Protein AF-A0A8S9ZNE5-F1 (afdb_monomer_lite)

Radius of gyration: 22.57 Å; chains: 1; bounding box: 43×24×82 Å

InterPro domains:
  IPR055514 Domain of unknown function DUF7087 [PF23346] (32-162)

Sequence (167 aa):
METLEKAKEEAEKFSDKIQKEVRDRLNTQDPYNRVIQQLRTAHLIALSIAVLTLYLSWREVSFIFILIPLLFVIGALGIVGFRWYKQVDGRSDFNSLVGAEKPSIKATSGIFLFGSFLFSLLAQWTAPDLDSSIIGLLFGLSSHASVIIGAVCTAIEVYEGIKLKNR

Structure (mmCIF, N/CA/C/O backbone):
data_AF-A0A8S9ZNE5-F1
#
_entry.id   AF-A0A8S9ZNE5-F1
#
loop_
_atom_site.group_PDB
_atom_site.id
_atom_site.type_symbol
_atom_site.label_atom_id
_atom_site.label_alt_id
_atom_site.label_comp_id
_atom_site.label_asym_id
_atom_site.label_entity_id
_atom_site.label_seq_id
_atom_site.pdbx_PDB_ins_code
_atom_site.Cartn_x
_atom_site.Cartn_y
_atom_site.Cartn_z
_atom_site.occupancy
_atom_site.B_iso_or_equiv
_atom_site.auth_seq_id
_atom_site.auth_comp_id
_atom_site.auth_asym_id
_atom_site.auth_atom_id
_atom_site.pdbx_PDB_model_num
ATOM 1 N N . MET A 1 1 ? 12.136 8.795 60.059 1.00 59.22 1 MET A N 1
ATOM 2 C CA . MET A 1 1 ? 12.158 7.487 59.366 1.00 59.22 1 MET A CA 1
ATOM 3 C C . MET A 1 1 ? 10.821 7.197 58.695 1.00 59.22 1 MET A C 1
ATOM 5 O O . MET A 1 1 ? 10.847 6.929 57.506 1.00 59.22 1 MET A O 1
ATOM 9 N N . GLU A 1 2 ? 9.677 7.389 59.365 1.00 66.75 2 GLU A N 1
ATOM 10 C CA . GLU A 1 2 ? 8.331 7.192 58.772 1.00 66.75 2 GLU A CA 1
ATOM 11 C C . GLU A 1 2 ? 8.057 7.943 57.455 1.00 66.75 2 GLU A C 1
ATOM 13 O O . GLU A 1 2 ? 7.354 7.440 56.583 1.00 66.75 2 GLU A O 1
ATOM 18 N N . THR A 1 3 ? 8.593 9.153 57.280 1.00 74.88 3 THR A N 1
ATOM 19 C CA . THR A 1 3 ? 8.379 9.957 56.063 1.00 74.88 3 THR A CA 1
ATOM 20 C C . THR A 1 3 ? 9.123 9.415 54.843 1.00 74.88 3 THR A C 1
ATOM 22 O O . THR A 1 3 ? 8.645 9.562 53.722 1.00 74.88 3 THR A O 1
ATOM 25 N N . LEU A 1 4 ? 10.268 8.759 55.054 1.00 73.19 4 LEU A N 1
ATOM 26 C CA . LEU A 1 4 ? 11.052 8.124 53.991 1.00 73.19 4 LEU A CA 1
ATOM 27 C C . LEU A 1 4 ? 10.440 6.790 53.560 1.00 73.19 4 LEU A C 1
ATOM 29 O O . LEU A 1 4 ? 10.442 6.482 52.372 1.00 73.19 4 LEU A O 1
ATOM 33 N N . GLU A 1 5 ? 9.883 6.024 54.501 1.00 81.25 5 GLU A N 1
ATOM 34 C CA . GLU A 1 5 ? 9.179 4.776 54.185 1.00 81.25 5 GLU A CA 1
ATOM 35 C C . GLU A 1 5 ? 7.896 5.033 53.396 1.00 81.25 5 GLU A C 1
ATOM 37 O O . GLU A 1 5 ? 7.695 4.399 52.364 1.00 81.25 5 GLU A O 1
ATOM 42 N N . LYS A 1 6 ? 7.094 6.033 53.787 1.00 81.69 6 LYS A N 1
ATOM 43 C CA . LYS A 1 6 ? 5.892 6.422 53.029 1.00 81.69 6 LYS A CA 1
ATOM 44 C C . LYS A 1 6 ? 6.218 6.907 51.616 1.00 81.69 6 LYS A C 1
ATOM 46 O O . LYS A 1 6 ? 5.558 6.501 50.665 1.00 81.69 6 LYS A O 1
ATOM 51 N N . ALA A 1 7 ? 7.265 7.721 51.461 1.00 82.19 7 ALA A N 1
ATOM 52 C CA . ALA A 1 7 ? 7.702 8.185 50.144 1.00 82.19 7 ALA A CA 1
ATOM 53 C C . ALA A 1 7 ? 8.184 7.029 49.248 1.00 82.19 7 ALA A C 1
ATOM 55 O O . ALA A 1 7 ? 7.959 7.040 48.038 1.00 82.19 7 ALA A O 1
ATOM 56 N N . LYS A 1 8 ? 8.822 6.011 49.838 1.00 86.12 8 LYS A N 1
ATOM 57 C CA . LYS A 1 8 ? 9.261 4.813 49.119 1.00 86.12 8 LYS A CA 1
ATOM 58 C C . LYS A 1 8 ? 8.073 3.946 48.689 1.00 86.12 8 LYS A C 1
ATOM 60 O O . LYS A 1 8 ? 8.027 3.533 47.536 1.00 86.12 8 LYS A O 1
ATOM 65 N N . GLU A 1 9 ? 7.094 3.749 49.571 1.00 88.12 9 GLU A N 1
ATOM 66 C CA . GLU A 1 9 ? 5.854 3.017 49.270 1.00 88.12 9 GLU A CA 1
ATOM 67 C C . GLU A 1 9 ? 5.028 3.684 48.158 1.00 88.12 9 GLU A C 1
ATOM 69 O O . GLU A 1 9 ? 4.472 3.008 47.290 1.00 88.12 9 GLU A O 1
ATOM 74 N N . GLU A 1 10 ? 4.944 5.017 48.157 1.00 85.94 10 GLU A N 1
ATOM 75 C CA . GLU A 1 10 ? 4.251 5.766 47.104 1.00 85.94 10 GLU A CA 1
ATOM 76 C C . GLU A 1 10 ? 4.981 5.685 45.759 1.00 85.94 10 GLU A C 1
ATOM 78 O O . GLU A 1 10 ? 4.337 5.513 44.721 1.00 85.94 10 GLU A O 1
ATOM 83 N N . ALA A 1 11 ? 6.317 5.742 45.766 1.00 85.50 11 ALA A N 1
ATOM 84 C CA . ALA A 1 11 ? 7.124 5.584 44.559 1.00 85.50 11 ALA A CA 1
ATOM 85 C C . ALA A 1 11 ? 6.984 4.179 43.950 1.00 85.50 11 ALA A C 1
ATOM 87 O O . ALA A 1 11 ? 6.891 4.040 42.729 1.00 85.50 11 ALA A O 1
ATOM 88 N N . GLU A 1 12 ? 6.915 3.145 44.789 1.00 89.88 12 GLU A N 1
ATOM 89 C CA . GLU A 1 12 ? 6.747 1.755 44.360 1.00 89.88 12 GLU A CA 1
ATOM 90 C C . GLU A 1 12 ? 5.350 1.531 43.756 1.00 89.88 12 GLU A C 1
ATOM 92 O O . GLU A 1 12 ? 5.230 1.051 42.629 1.00 89.88 12 GLU A O 1
ATOM 97 N N . LYS A 1 13 ? 4.292 2.040 44.408 1.00 90.69 13 LYS A N 1
ATOM 98 C CA . LYS A 1 13 ? 2.921 2.026 43.859 1.00 90.69 13 LYS A CA 1
ATOM 99 C C . LYS A 1 13 ? 2.796 2.793 42.542 1.00 90.69 13 LYS A C 1
ATOM 101 O O . LYS A 1 13 ? 2.046 2.378 41.657 1.00 90.69 13 LYS A O 1
ATOM 106 N N . PHE A 1 14 ? 3.495 3.918 42.400 1.00 87.50 14 PHE A N 1
ATOM 107 C CA . PHE A 1 14 ? 3.498 4.694 41.160 1.00 87.50 14 PHE A CA 1
ATOM 108 C C . PHE A 1 14 ? 4.230 3.958 40.031 1.00 87.50 14 PHE A C 1
ATOM 110 O O . PHE A 1 14 ? 3.712 3.883 38.916 1.00 87.50 14 PHE A O 1
ATOM 117 N N . SER A 1 15 ? 5.387 3.358 40.330 1.00 91.00 15 SER A N 1
ATOM 118 C CA . SER A 1 15 ? 6.138 2.515 39.394 1.00 91.00 15 SER A CA 1
ATOM 119 C C . SER A 1 15 ? 5.300 1.332 38.909 1.00 91.00 15 SER A C 1
ATOM 121 O O . SER A 1 15 ? 5.192 1.114 37.702 1.00 91.00 15 SER A O 1
ATOM 123 N N . ASP A 1 16 ? 4.630 0.625 39.820 1.00 91.69 16 ASP A N 1
ATOM 124 C CA . ASP A 1 16 ? 3.766 -0.509 39.483 1.00 91.69 16 ASP A CA 1
ATOM 125 C C . ASP A 1 16 ? 2.568 -0.088 38.635 1.00 91.69 16 ASP A C 1
ATOM 127 O O . ASP A 1 16 ? 2.203 -0.771 37.674 1.00 91.69 16 ASP A O 1
ATOM 131 N N . LYS A 1 17 ? 1.972 1.070 38.935 1.00 90.88 17 LYS A N 1
ATOM 132 C CA . LYS A 1 17 ? 0.880 1.625 38.133 1.00 90.88 17 LYS A CA 1
ATOM 133 C C . LYS A 1 17 ? 1.341 1.958 36.715 1.00 90.88 17 LYS A C 1
ATOM 135 O O . LYS A 1 17 ? 0.644 1.602 35.768 1.00 90.88 17 LYS A O 1
ATOM 140 N N . ILE A 1 18 ? 2.513 2.578 36.554 1.00 87.38 18 ILE A N 1
ATOM 141 C CA . ILE A 1 18 ? 3.080 2.874 35.231 1.00 87.38 18 ILE A CA 1
ATOM 142 C C . ILE A 1 18 ? 3.456 1.592 34.494 1.00 87.38 18 ILE A C 1
ATOM 144 O O . ILE A 1 18 ? 3.118 1.453 33.323 1.00 87.38 18 ILE A O 1
ATOM 148 N N . GLN A 1 19 ? 4.108 0.629 35.147 1.00 85.25 19 GLN A N 1
ATOM 149 C CA . GLN A 1 19 ? 4.441 -0.647 34.514 1.00 85.25 19 GLN A CA 1
ATOM 150 C C . GLN A 1 19 ? 3.190 -1.398 34.066 1.00 85.25 19 GLN A C 1
ATOM 152 O O . GLN A 1 19 ? 3.184 -1.970 32.976 1.00 85.25 19 GLN A O 1
ATOM 157 N N . LYS A 1 20 ? 2.125 -1.371 34.872 1.00 83.62 20 LYS A N 1
ATOM 158 C CA . LYS A 1 20 ? 0.840 -1.969 34.522 1.00 83.62 20 LYS A CA 1
ATOM 159 C C . LYS A 1 20 ? 0.179 -1.237 33.360 1.00 83.62 20 LYS A C 1
ATOM 161 O O . LYS A 1 20 ? -0.238 -1.891 32.418 1.00 83.62 20 LYS A O 1
ATOM 166 N N . GLU A 1 21 ? 0.164 0.092 33.359 1.00 80.00 21 GLU A N 1
ATOM 167 C CA . GLU A 1 21 ? -0.399 0.876 32.255 1.00 80.00 21 GLU A CA 1
ATOM 168 C C . GLU A 1 21 ? 0.393 0.691 30.950 1.00 80.00 21 GLU A C 1
ATOM 170 O O . GLU A 1 21 ? -0.193 0.534 29.882 1.00 80.00 21 GLU A O 1
ATOM 175 N N . VAL A 1 22 ? 1.726 0.640 31.018 1.00 78.50 22 VAL A N 1
ATOM 176 C CA . VAL A 1 22 ? 2.597 0.340 29.871 1.00 78.50 22 VAL A CA 1
ATOM 177 C C . VAL A 1 22 ? 2.367 -1.088 29.376 1.00 78.50 22 VAL A C 1
ATOM 179 O O . VAL A 1 22 ? 2.268 -1.308 28.169 1.00 78.50 22 VAL A O 1
ATOM 182 N N . ARG A 1 23 ? 2.234 -2.061 30.284 1.00 72.94 23 ARG A N 1
ATOM 183 C CA . ARG A 1 23 ? 1.937 -3.460 29.948 1.00 72.94 23 ARG A CA 1
ATOM 184 C C . ARG A 1 23 ? 0.551 -3.622 29.339 1.00 72.94 23 ARG A C 1
ATOM 186 O O . ARG A 1 23 ? 0.413 -4.351 28.364 1.00 72.94 23 ARG A O 1
ATOM 193 N N . ASP A 1 24 ? -0.444 -2.919 29.859 1.00 67.06 24 ASP A N 1
ATOM 194 C CA . ASP A 1 24 ? -1.799 -2.924 29.324 1.00 67.06 24 ASP A CA 1
ATOM 195 C C . ASP A 1 24 ? -1.832 -2.241 27.956 1.00 67.06 24 ASP A C 1
ATOM 197 O O . ASP A 1 24 ? -2.443 -2.783 27.043 1.00 67.06 24 ASP A O 1
ATOM 201 N N . ARG A 1 25 ? -1.088 -1.146 27.736 1.00 62.41 25 ARG A N 1
ATOM 202 C CA . ARG A 1 25 ? -0.900 -0.529 26.405 1.00 62.41 25 ARG A CA 1
ATOM 203 C C . ARG A 1 25 ? -0.186 -1.451 25.409 1.00 62.41 25 ARG A C 1
ATOM 205 O O . ARG A 1 25 ? -0.530 -1.455 24.231 1.00 62.41 25 ARG A O 1
ATOM 212 N N . LEU A 1 26 ? 0.779 -2.249 25.868 1.00 58.88 26 LEU A N 1
ATOM 213 C CA . LEU A 1 26 ? 1.474 -3.248 25.045 1.00 58.88 26 LEU A CA 1
ATOM 214 C C . LEU A 1 26 ? 0.580 -4.457 24.720 1.00 58.88 26 LEU A C 1
ATOM 216 O O . LEU A 1 26 ? 0.606 -4.947 23.595 1.00 58.88 26 LEU A O 1
ATOM 220 N N . ASN A 1 27 ? -0.242 -4.909 25.670 1.00 55.25 27 ASN A N 1
ATOM 221 C CA . ASN A 1 27 ? -1.184 -6.019 25.487 1.00 55.25 27 ASN A CA 1
ATOM 222 C C . ASN A 1 27 ? -2.479 -5.616 24.759 1.00 55.25 27 ASN A C 1
ATOM 224 O O . ASN A 1 27 ? -3.160 -6.479 24.213 1.00 55.25 27 ASN A O 1
ATOM 228 N N . THR A 1 28 ? -2.824 -4.326 24.727 1.00 53.12 28 THR A N 1
ATOM 229 C CA . THR A 1 28 ? -3.971 -3.783 23.969 1.00 53.12 28 THR A CA 1
ATOM 230 C C . THR A 1 28 ? -3.616 -3.387 22.540 1.00 53.12 28 THR A C 1
ATOM 232 O O . THR A 1 28 ? -4.488 -2.915 21.807 1.00 53.12 28 THR A O 1
ATOM 235 N N . GLN A 1 29 ? -2.369 -3.591 22.100 1.00 55.50 29 GLN A N 1
ATOM 236 C CA . GLN A 1 29 ? -2.003 -3.390 20.704 1.00 55.50 29 GLN A CA 1
ATOM 237 C C . GLN A 1 29 ? -2.663 -4.492 19.862 1.00 55.50 29 GLN A C 1
ATOM 239 O O . GLN A 1 29 ? -2.130 -5.588 19.709 1.00 55.50 29 GLN A O 1
ATOM 244 N N . ASP A 1 30 ? -3.874 -4.188 19.383 1.00 70.69 30 ASP A N 1
ATOM 245 C CA . ASP A 1 30 ? -4.740 -5.059 18.587 1.00 70.69 30 ASP A CA 1
ATOM 246 C C . ASP A 1 30 ? -3.896 -5.834 17.554 1.00 70.69 30 ASP A C 1
ATOM 248 O O . ASP A 1 30 ? -3.177 -5.192 16.775 1.00 70.69 30 ASP A O 1
ATOM 252 N N . PRO A 1 31 ? -3.919 -7.185 17.538 1.00 80.88 31 PRO A N 1
ATOM 253 C CA . PRO A 1 31 ? -3.129 -7.985 16.599 1.00 80.88 31 PRO A CA 1
ATOM 254 C C . PRO A 1 31 ? -3.319 -7.533 15.145 1.00 80.88 31 PRO A C 1
ATOM 256 O O . PRO A 1 31 ? -2.368 -7.580 14.362 1.00 80.88 31 PRO A O 1
ATOM 259 N N . TYR A 1 32 ? -4.498 -7.001 14.812 1.00 86.88 32 TYR A N 1
ATOM 260 C CA . TYR A 1 32 ? -4.773 -6.336 13.540 1.00 86.88 32 TYR A CA 1
ATOM 261 C C . TYR A 1 32 ? -3.792 -5.190 13.237 1.00 86.88 32 TYR A C 1
ATOM 263 O O . TYR A 1 32 ? -3.160 -5.183 12.179 1.00 86.88 32 TYR A O 1
ATOM 271 N N . ASN A 1 33 ? -3.602 -4.250 14.169 1.00 85.31 33 ASN A N 1
ATOM 272 C CA . ASN A 1 33 ? -2.739 -3.085 13.964 1.00 85.31 33 ASN A CA 1
ATOM 273 C C . ASN A 1 33 ? -1.287 -3.504 13.727 1.00 85.31 33 ASN A C 1
ATOM 275 O O . ASN A 1 33 ? -0.608 -2.926 12.881 1.00 85.31 33 ASN A O 1
ATOM 279 N N . ARG A 1 34 ? -0.808 -4.533 14.434 1.00 86.75 34 ARG A N 1
ATOM 280 C CA . ARG A 1 34 ? 0.556 -5.040 14.240 1.00 86.75 34 ARG A CA 1
ATOM 281 C C . ARG A 1 34 ? 0.741 -5.639 12.846 1.00 86.75 34 ARG A C 1
ATOM 283 O O . ARG A 1 34 ? 1.710 -5.297 12.171 1.00 86.75 34 ARG A O 1
ATOM 290 N N . VAL A 1 35 ? -0.188 -6.493 12.413 1.00 90.75 35 VAL A N 1
ATOM 291 C CA . VAL A 1 35 ? -0.129 -7.147 11.096 1.00 90.75 35 VAL A CA 1
ATOM 292 C C . VAL A 1 35 ? -0.217 -6.116 9.972 1.00 90.75 35 VAL A C 1
ATOM 294 O O . VAL A 1 35 ? 0.617 -6.127 9.068 1.00 90.75 35 VAL A O 1
ATOM 297 N N . ILE A 1 36 ? -1.155 -5.169 10.053 1.00 93.38 36 ILE A N 1
ATOM 298 C CA . ILE A 1 36 ? -1.302 -4.111 9.045 1.00 93.38 36 ILE A CA 1
ATOM 299 C C . ILE A 1 36 ? -0.051 -3.234 8.963 1.00 93.38 36 ILE A C 1
ATOM 301 O O . ILE A 1 36 ? 0.398 -2.919 7.864 1.00 93.38 36 ILE A O 1
ATOM 305 N N . GLN A 1 37 ? 0.560 -2.865 10.090 1.00 91.44 37 GLN A N 1
ATOM 306 C CA . GLN A 1 37 ? 1.779 -2.052 10.063 1.00 91.44 37 GLN A CA 1
ATOM 307 C C . GLN A 1 37 ? 2.971 -2.801 9.460 1.00 91.44 37 GLN A C 1
ATOM 309 O O . GLN A 1 37 ? 3.743 -2.216 8.696 1.00 91.44 37 GLN A O 1
ATOM 314 N N . GLN A 1 38 ? 3.106 -4.099 9.738 1.00 94.06 38 GLN A N 1
ATOM 315 C CA . GLN A 1 38 ? 4.128 -4.936 9.106 1.00 94.06 38 GLN A CA 1
ATOM 316 C C . GLN A 1 38 ? 3.900 -5.057 7.595 1.00 94.06 38 GLN A C 1
ATOM 318 O O . GLN A 1 38 ? 4.841 -4.864 6.825 1.00 94.06 38 GLN A O 1
ATOM 323 N N . LEU A 1 39 ? 2.656 -5.288 7.165 1.00 95.31 39 LEU A N 1
ATOM 324 C CA . LEU A 1 39 ? 2.306 -5.354 5.747 1.00 95.31 39 LEU A CA 1
ATOM 325 C C . LEU A 1 39 ? 2.552 -4.021 5.033 1.00 95.31 39 LEU A C 1
ATOM 327 O O . LEU A 1 39 ? 3.196 -4.009 3.991 1.00 95.31 39 LEU A O 1
ATOM 331 N N . ARG A 1 40 ? 2.137 -2.887 5.611 1.00 95.50 40 ARG A N 1
ATOM 332 C CA . ARG A 1 40 ? 2.408 -1.551 5.049 1.00 95.50 40 ARG A CA 1
ATOM 333 C C . ARG A 1 40 ? 3.907 -1.263 4.956 1.00 95.50 40 ARG A C 1
ATOM 335 O O . ARG A 1 40 ? 4.351 -0.692 3.968 1.00 95.50 40 ARG A O 1
ATOM 342 N N . THR A 1 41 ? 4.698 -1.703 5.934 1.00 96.88 41 THR A N 1
ATOM 343 C CA . THR A 1 41 ? 6.166 -1.576 5.885 1.00 96.88 41 THR A CA 1
ATOM 344 C C . THR A 1 41 ? 6.751 -2.398 4.735 1.00 96.88 41 THR A C 1
ATOM 346 O O . THR A 1 41 ? 7.538 -1.880 3.945 1.00 96.88 41 THR A O 1
ATOM 349 N N . ALA A 1 42 ? 6.330 -3.658 4.590 1.00 97.44 42 ALA A N 1
ATOM 350 C CA . ALA A 1 42 ? 6.743 -4.505 3.472 1.00 97.44 42 ALA A CA 1
ATOM 351 C C . ALA A 1 42 ? 6.315 -3.911 2.118 1.00 97.44 42 ALA A C 1
ATOM 353 O O . ALA A 1 42 ? 7.087 -3.929 1.160 1.00 97.44 42 ALA A O 1
ATOM 354 N N . HIS A 1 43 ? 5.120 -3.317 2.058 1.00 97.75 43 HIS A N 1
ATOM 355 C CA . HIS A 1 43 ? 4.605 -2.634 0.874 1.00 97.75 43 HIS A CA 1
ATOM 356 C C . HIS A 1 43 ? 5.479 -1.437 0.491 1.00 97.75 43 HIS A C 1
ATOM 358 O O . HIS A 1 43 ? 5.841 -1.299 -0.673 1.00 97.75 43 HIS A O 1
ATOM 364 N N . LEU A 1 44 ? 5.882 -0.612 1.463 1.00 98.00 44 LEU A N 1
ATOM 365 C CA . LEU A 1 44 ? 6.789 0.518 1.235 1.00 98.00 44 LEU A CA 1
ATOM 366 C C . LEU A 1 44 ? 8.148 0.072 0.702 1.00 98.00 44 LEU A C 1
ATOM 368 O O . LEU A 1 44 ? 8.678 0.706 -0.209 1.00 98.00 44 LEU A O 1
ATOM 372 N N . ILE A 1 45 ? 8.698 -1.020 1.235 1.00 97.75 45 ILE A N 1
ATOM 373 C CA . ILE A 1 45 ? 9.965 -1.582 0.753 1.00 97.75 45 ILE A CA 1
ATOM 374 C C . ILE A 1 45 ? 9.811 -2.042 -0.700 1.00 97.75 45 ILE A C 1
ATOM 376 O O . ILE A 1 45 ? 10.614 -1.656 -1.548 1.00 97.75 45 ILE A O 1
ATOM 380 N N . ALA A 1 46 ? 8.756 -2.801 -1.009 1.00 97.56 46 ALA A N 1
ATOM 381 C CA . ALA A 1 46 ? 8.483 -3.266 -2.366 1.00 97.56 46 ALA A CA 1
ATOM 382 C C . ALA A 1 46 ? 8.313 -2.092 -3.347 1.00 97.56 46 ALA A C 1
ATOM 384 O O . ALA A 1 46 ? 8.963 -2.055 -4.389 1.00 97.56 46 ALA A O 1
ATOM 385 N N . LEU A 1 47 ? 7.514 -1.083 -2.988 1.00 97.44 47 LEU A N 1
ATOM 386 C CA . LEU A 1 47 ? 7.329 0.120 -3.803 1.00 97.44 47 LEU A CA 1
ATOM 387 C C . LEU A 1 47 ? 8.640 0.894 -3.995 1.00 97.44 47 LEU A C 1
ATOM 389 O O . LEU A 1 47 ? 8.909 1.361 -5.095 1.00 97.44 47 LEU A O 1
ATOM 393 N N . SER A 1 48 ? 9.485 0.988 -2.967 1.00 97.31 48 SER A N 1
ATOM 394 C CA . SER A 1 48 ? 10.782 1.675 -3.063 1.00 97.31 48 SER A CA 1
ATOM 395 C C . SER A 1 48 ? 11.735 0.968 -4.029 1.00 97.31 48 SER A C 1
ATOM 397 O O . SER A 1 48 ? 12.405 1.625 -4.824 1.00 97.31 48 SER A O 1
ATOM 399 N N . ILE A 1 49 ? 11.763 -0.370 -4.008 1.00 96.44 49 ILE A N 1
ATOM 400 C CA . ILE A 1 49 ? 12.533 -1.168 -4.973 1.00 96.44 49 ILE A CA 1
ATOM 401 C C . ILE A 1 49 ? 11.981 -0.968 -6.391 1.00 96.44 49 ILE A C 1
ATOM 403 O O . ILE A 1 49 ? 12.763 -0.788 -7.325 1.00 96.44 49 ILE A O 1
ATOM 407 N N . ALA A 1 50 ? 10.656 -0.933 -6.560 1.00 94.81 50 ALA A N 1
ATOM 408 C CA . ALA A 1 50 ? 10.025 -0.680 -7.856 1.00 94.81 50 ALA A CA 1
ATOM 409 C C . ALA A 1 50 ? 10.375 0.716 -8.408 1.00 94.81 50 ALA A C 1
ATOM 411 O O . ALA A 1 50 ? 10.743 0.837 -9.573 1.00 94.81 50 ALA A O 1
ATOM 412 N N . VAL A 1 51 ? 10.351 1.766 -7.574 1.00 94.81 51 VAL A N 1
ATOM 413 C CA . VAL A 1 51 ? 10.806 3.113 -7.975 1.00 94.81 51 VAL A CA 1
ATOM 414 C C . VAL A 1 51 ? 12.273 3.091 -8.390 1.00 94.81 51 VAL A C 1
ATOM 416 O O . VAL A 1 51 ? 12.620 3.633 -9.437 1.00 94.81 51 VAL A O 1
ATOM 419 N N . LEU A 1 52 ? 13.138 2.469 -7.585 1.00 93.94 52 LEU A N 1
ATOM 420 C CA . LEU A 1 52 ? 14.574 2.435 -7.852 1.00 93.94 52 LEU A CA 1
ATOM 421 C C . LEU A 1 52 ? 14.889 1.705 -9.162 1.00 93.94 52 LEU A C 1
ATOM 423 O O . LEU A 1 52 ? 15.695 2.180 -9.953 1.00 93.94 52 LEU A O 1
ATOM 427 N N . THR A 1 53 ? 14.248 0.567 -9.405 1.00 92.69 53 THR A N 1
ATOM 428 C CA . THR A 1 53 ? 14.460 -0.228 -10.622 1.00 92.69 53 THR A CA 1
ATOM 429 C C . THR A 1 53 ? 13.946 0.492 -11.867 1.00 92.69 53 THR A C 1
ATOM 431 O O . THR A 1 53 ? 14.692 0.600 -12.836 1.00 92.69 53 THR A O 1
ATOM 434 N N . LEU A 1 54 ? 12.756 1.105 -11.813 1.00 91.06 54 LEU A N 1
ATOM 435 C CA . LEU A 1 54 ? 12.261 1.981 -12.883 1.00 91.06 54 LEU A CA 1
ATOM 436 C C . LEU A 1 54 ? 13.209 3.158 -13.147 1.00 91.06 54 LEU A C 1
ATOM 438 O O . LEU A 1 54 ? 13.496 3.480 -14.300 1.00 91.06 54 LEU A O 1
ATOM 442 N N . TYR A 1 55 ? 13.730 3.780 -12.085 1.00 89.50 55 TYR A N 1
ATOM 443 C CA . TYR A 1 55 ? 14.711 4.853 -12.207 1.00 89.50 55 TYR A CA 1
ATOM 444 C C . TYR A 1 55 ? 16.006 4.379 -12.861 1.00 89.50 55 TYR A C 1
ATOM 446 O O . TYR A 1 55 ? 16.591 5.147 -13.604 1.00 89.50 55 TYR A O 1
ATOM 454 N N . LEU A 1 56 ? 16.472 3.152 -12.623 1.00 89.69 56 LEU A N 1
ATOM 455 C CA . LEU A 1 56 ? 17.693 2.641 -13.254 1.00 89.69 56 LEU A CA 1
ATOM 456 C C . LEU A 1 56 ? 17.473 2.274 -14.730 1.00 89.69 56 LEU A C 1
ATOM 458 O O . LEU A 1 56 ? 18.340 2.553 -15.557 1.00 89.69 56 LEU A O 1
ATOM 462 N N . SER A 1 57 ? 16.298 1.748 -15.080 1.00 86.88 57 SER A N 1
ATOM 463 C CA . SER A 1 57 ? 15.947 1.340 -16.450 1.00 86.88 57 SER A CA 1
ATOM 464 C C . SER A 1 57 ? 15.595 2.494 -17.400 1.00 86.88 57 SER A C 1
ATOM 466 O O . SER A 1 57 ? 15.380 2.271 -18.592 1.00 86.88 57 SER A O 1
ATOM 468 N N . TRP A 1 58 ? 15.568 3.747 -16.928 1.00 84.88 58 TRP A N 1
ATOM 469 C CA . TRP A 1 58 ? 15.165 4.911 -17.738 1.00 84.88 58 TRP A CA 1
ATOM 470 C C . TRP A 1 58 ? 15.978 5.133 -19.015 1.00 84.88 58 TRP A C 1
ATOM 472 O O . TRP A 1 58 ? 15.452 5.668 -19.993 1.00 84.88 58 TRP A O 1
ATOM 482 N N . ARG A 1 59 ? 17.248 4.713 -19.018 1.00 83.25 59 ARG A N 1
ATOM 483 C CA . ARG A 1 59 ? 18.138 4.833 -20.182 1.00 83.25 59 ARG A CA 1
ATOM 484 C C . ARG A 1 59 ? 17.876 3.766 -21.238 1.00 83.25 59 ARG A C 1
ATOM 486 O O . ARG A 1 59 ? 18.196 4.000 -22.396 1.00 83.25 59 ARG A O 1
ATOM 493 N N . GLU A 1 60 ? 17.330 2.625 -20.836 1.00 81.81 60 GLU A N 1
ATOM 494 C CA . GLU A 1 60 ? 17.133 1.457 -21.697 1.00 81.81 60 GLU A CA 1
ATOM 495 C C . GLU A 1 60 ? 15.784 1.536 -22.419 1.00 81.81 60 GLU A C 1
ATOM 497 O O . GLU A 1 60 ? 15.715 1.320 -23.624 1.00 81.81 60 GLU A O 1
ATOM 502 N N . VAL A 1 61 ? 14.722 1.935 -21.710 1.00 80.88 61 VAL A N 1
ATOM 503 C CA . VAL A 1 61 ? 13.339 1.840 -22.219 1.00 80.88 61 VAL A CA 1
ATOM 504 C C . VAL A 1 61 ? 12.736 3.192 -22.611 1.00 80.88 61 VAL A C 1
ATOM 506 O O . VAL A 1 61 ? 11.577 3.283 -22.993 1.00 80.88 61 VAL A O 1
ATOM 509 N N . SER A 1 62 ? 13.537 4.259 -22.583 1.00 82.88 62 SER A N 1
ATOM 510 C CA . SER A 1 62 ? 13.109 5.656 -22.746 1.00 82.88 62 SER A CA 1
ATOM 511 C C . SER A 1 62 ? 12.199 6.174 -21.626 1.00 82.88 62 SER A C 1
ATOM 513 O O . SER A 1 62 ? 11.284 5.517 -21.132 1.00 82.88 62 SER A O 1
ATOM 515 N N . PHE A 1 63 ? 12.410 7.438 -21.263 1.00 80.12 63 PHE A N 1
ATOM 516 C CA . PHE A 1 63 ? 11.734 8.084 -20.135 1.00 80.12 63 PHE A CA 1
ATOM 517 C C . PHE A 1 63 ? 10.196 8.081 -20.232 1.00 80.12 63 PHE A C 1
ATOM 519 O O . PHE A 1 63 ? 9.517 7.904 -19.223 1.00 80.12 63 PHE A O 1
ATOM 526 N N . ILE A 1 64 ? 9.637 8.237 -21.438 1.00 81.12 64 ILE A N 1
ATOM 527 C CA . ILE A 1 64 ? 8.181 8.317 -21.656 1.00 81.12 64 ILE A CA 1
ATOM 528 C C . ILE A 1 64 ? 7.474 7.023 -21.227 1.00 81.12 64 ILE A C 1
ATOM 530 O O . ILE A 1 64 ? 6.411 7.091 -20.611 1.00 81.12 64 ILE A O 1
ATOM 534 N N . PHE A 1 65 ? 8.075 5.861 -21.492 1.00 85.06 65 PHE A N 1
ATOM 535 C CA . PHE A 1 65 ? 7.486 4.563 -21.149 1.00 85.06 65 PHE A CA 1
ATOM 536 C C . PHE A 1 65 ? 7.570 4.247 -19.654 1.00 85.06 65 PHE A C 1
ATOM 538 O O . PHE A 1 65 ? 6.755 3.492 -19.136 1.00 85.06 65 PHE A O 1
ATOM 545 N N . ILE A 1 66 ? 8.509 4.866 -18.936 1.00 89.50 66 ILE A N 1
ATOM 546 C CA . ILE A 1 66 ? 8.658 4.698 -17.486 1.00 89.50 66 ILE A CA 1
ATOM 547 C C . ILE A 1 66 ? 7.824 5.713 -16.700 1.00 89.50 66 ILE A C 1
ATOM 549 O O . ILE A 1 66 ? 7.437 5.439 -15.567 1.00 89.50 66 ILE A O 1
ATOM 553 N N . LEU A 1 67 ? 7.487 6.860 -17.293 1.00 91.31 67 LEU A N 1
ATOM 554 C CA . LEU A 1 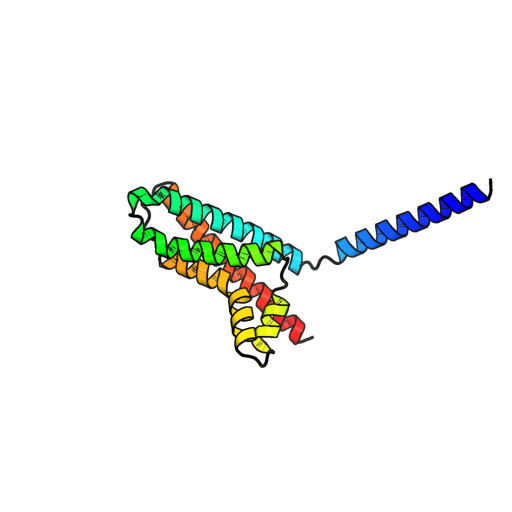67 ? 6.767 7.928 -16.603 1.00 91.31 67 LEU A CA 1
ATOM 555 C C . LEU A 1 67 ? 5.406 7.472 -16.055 1.00 91.31 67 LEU A C 1
ATOM 557 O O . LEU A 1 67 ? 5.081 7.764 -14.907 1.00 91.31 67 LEU A O 1
ATOM 561 N N . ILE A 1 68 ? 4.622 6.747 -16.855 1.00 92.50 68 ILE A N 1
ATOM 562 C CA . ILE A 1 68 ? 3.282 6.281 -16.466 1.00 92.50 68 ILE A CA 1
ATOM 563 C C . ILE A 1 68 ? 3.337 5.306 -15.275 1.00 92.50 68 ILE A C 1
ATOM 565 O O . ILE A 1 68 ? 2.732 5.618 -14.245 1.00 92.50 68 ILE A O 1
ATOM 569 N N . PRO A 1 69 ? 4.066 4.172 -15.340 1.00 93.44 69 PRO A N 1
ATOM 570 C CA . PRO A 1 69 ? 4.158 3.265 -14.200 1.00 93.44 69 PRO A CA 1
ATOM 571 C C . PRO A 1 69 ? 4.796 3.948 -12.987 1.00 93.44 69 PRO A C 1
ATOM 573 O O . PRO A 1 69 ? 4.335 3.743 -11.866 1.00 93.44 69 PRO A O 1
ATOM 576 N N . LEU A 1 70 ? 5.779 4.834 -13.186 1.00 94.00 70 LEU A N 1
ATOM 577 C CA . LEU A 1 70 ? 6.399 5.592 -12.099 1.00 94.00 70 LEU A CA 1
ATOM 578 C C . LEU A 1 70 ? 5.389 6.477 -11.351 1.00 94.00 70 LEU A C 1
ATOM 580 O O . LEU A 1 70 ? 5.396 6.485 -10.121 1.00 94.00 70 LEU A O 1
ATOM 584 N N . LEU A 1 71 ? 4.496 7.182 -12.056 1.00 95.31 71 LEU A N 1
ATOM 585 C CA . LEU A 1 71 ? 3.443 7.992 -11.428 1.00 95.31 71 LEU A CA 1
ATOM 586 C C . LEU A 1 71 ? 2.519 7.141 -10.552 1.00 95.31 71 LEU A C 1
ATOM 588 O O . LEU A 1 71 ? 2.180 7.549 -9.440 1.00 95.31 71 LEU A O 1
ATOM 592 N N . PHE A 1 72 ? 2.150 5.947 -11.015 1.00 96.88 72 PHE A N 1
ATOM 593 C CA . PHE A 1 72 ? 1.330 5.030 -10.229 1.00 96.88 72 PHE A CA 1
ATOM 594 C C . PHE A 1 72 ? 2.079 4.480 -9.011 1.00 96.88 72 PHE A C 1
ATOM 596 O O . PHE A 1 72 ? 1.526 4.498 -7.911 1.00 96.88 72 PHE A O 1
ATOM 603 N N . VAL A 1 73 ? 3.348 4.076 -9.148 1.00 96.31 73 VAL A N 1
ATOM 604 C CA . VAL A 1 73 ? 4.156 3.626 -7.998 1.00 96.31 73 VAL A CA 1
ATOM 605 C C . VAL A 1 73 ? 4.315 4.750 -6.969 1.00 96.31 73 VAL A C 1
ATOM 607 O O . VAL A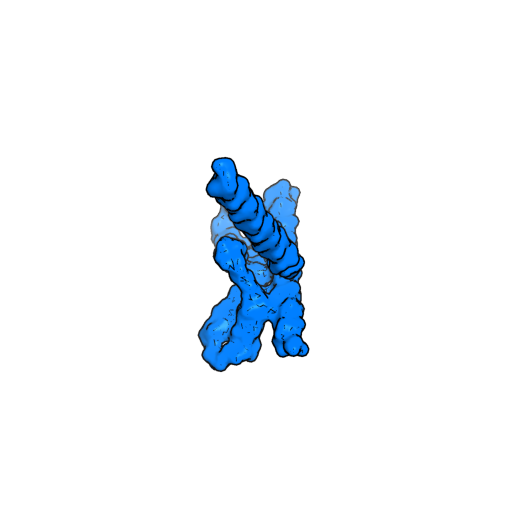 1 73 ? 4.154 4.504 -5.775 1.00 96.31 73 VAL A O 1
ATOM 610 N N . ILE A 1 74 ? 4.570 5.989 -7.404 1.00 96.44 74 ILE A N 1
ATOM 611 C CA . ILE A 1 74 ? 4.660 7.155 -6.512 1.00 96.44 74 ILE A CA 1
ATOM 612 C C . ILE A 1 74 ? 3.313 7.426 -5.831 1.00 96.44 74 ILE A C 1
ATOM 614 O O . ILE A 1 74 ? 3.283 7.687 -4.629 1.00 96.44 74 ILE A O 1
ATOM 618 N N . GLY A 1 75 ? 2.198 7.327 -6.559 1.00 97.06 75 GLY A N 1
ATOM 619 C CA . GLY A 1 75 ? 0.854 7.456 -5.995 1.00 97.06 75 GLY A CA 1
ATOM 620 C C . GLY A 1 75 ? 0.576 6.410 -4.912 1.00 97.06 75 GLY A C 1
ATOM 621 O O . GLY A 1 75 ? 0.148 6.756 -3.809 1.00 97.06 75 GLY A O 1
ATOM 622 N N . ALA A 1 76 ? 0.894 5.140 -5.185 1.00 97.19 76 ALA A N 1
ATOM 623 C CA . ALA A 1 76 ? 0.801 4.062 -4.204 1.00 97.19 76 ALA A CA 1
ATOM 624 C C . ALA A 1 76 ? 1.692 4.339 -2.983 1.00 97.19 76 ALA A C 1
ATOM 626 O O . ALA A 1 76 ? 1.232 4.227 -1.848 1.00 97.19 76 ALA A O 1
ATOM 627 N N . LEU A 1 77 ? 2.939 4.765 -3.202 1.00 96.88 77 LEU A N 1
ATOM 628 C CA . LEU A 1 77 ? 3.897 5.076 -2.141 1.00 96.88 77 LEU A CA 1
ATOM 629 C C . LEU A 1 77 ? 3.429 6.250 -1.274 1.00 96.88 77 LEU A C 1
ATOM 631 O O . LEU A 1 77 ? 3.551 6.187 -0.053 1.00 96.88 77 LEU A O 1
ATOM 635 N N . GLY A 1 78 ? 2.819 7.274 -1.872 1.00 96.94 78 GLY A N 1
ATOM 636 C CA . GLY A 1 78 ? 2.204 8.387 -1.151 1.00 96.94 78 GLY A CA 1
ATOM 637 C C . GLY A 1 78 ? 1.046 7.940 -0.257 1.00 96.94 78 GLY A C 1
ATOM 638 O O . GLY A 1 78 ? 1.008 8.298 0.920 1.00 96.94 78 GLY A O 1
ATOM 639 N N . ILE A 1 79 ? 0.136 7.107 -0.778 1.00 96.31 79 ILE A N 1
ATOM 640 C CA . ILE A 1 79 ? -0.996 6.574 -0.001 1.00 96.31 79 ILE A CA 1
ATOM 641 C C . ILE A 1 79 ? -0.496 5.692 1.145 1.00 96.31 79 ILE A C 1
ATOM 643 O O . ILE A 1 79 ? -0.834 5.934 2.305 1.00 96.31 79 ILE A O 1
ATOM 647 N N . VAL A 1 80 ? 0.318 4.677 0.841 1.00 96.69 80 VAL A N 1
ATOM 648 C CA . VAL A 1 80 ? 0.819 3.730 1.848 1.00 96.69 80 VAL A CA 1
ATOM 649 C C . VAL A 1 80 ? 1.678 4.458 2.876 1.00 96.69 80 VAL A C 1
ATOM 651 O O . VAL A 1 80 ? 1.503 4.241 4.072 1.00 96.69 80 VAL A O 1
ATOM 654 N N . GLY A 1 81 ? 2.558 5.357 2.434 1.00 96.25 81 GLY A N 1
ATOM 655 C CA . GLY A 1 81 ? 3.460 6.116 3.298 1.00 96.25 81 GLY A CA 1
ATOM 656 C C . GLY A 1 81 ? 2.707 7.033 4.250 1.00 96.25 81 GLY A C 1
ATOM 657 O O . GLY A 1 81 ? 2.976 7.025 5.451 1.00 96.25 81 GLY A O 1
ATOM 658 N N . PHE A 1 82 ? 1.700 7.755 3.751 1.00 95.81 82 PHE A N 1
ATOM 659 C CA . PHE A 1 82 ? 0.836 8.577 4.593 1.00 95.81 82 PHE A CA 1
ATOM 660 C C . PHE A 1 82 ? 0.090 7.733 5.633 1.00 95.81 82 PHE A C 1
ATOM 662 O O . PHE A 1 82 ? 0.098 8.067 6.820 1.00 95.81 82 PHE A O 1
ATOM 669 N N . ARG A 1 83 ? -0.514 6.612 5.215 1.00 93.62 83 ARG A N 1
ATOM 670 C CA . ARG A 1 83 ? -1.283 5.736 6.113 1.00 93.62 83 ARG A CA 1
ATOM 671 C C . ARG A 1 83 ? -0.399 5.027 7.138 1.00 93.62 83 ARG A C 1
ATOM 673 O O . ARG A 1 83 ? -0.821 4.851 8.281 1.00 93.62 83 ARG A O 1
ATOM 680 N N . TRP A 1 84 ? 0.818 4.645 6.760 1.00 94.44 84 TRP A N 1
ATOM 681 C CA . TRP A 1 84 ? 1.828 4.093 7.663 1.00 94.44 84 TRP A CA 1
ATOM 682 C C . TRP A 1 84 ? 2.266 5.138 8.696 1.00 94.44 84 TRP A C 1
ATOM 684 O O . TRP A 1 84 ? 2.126 4.902 9.895 1.00 94.44 84 TRP A O 1
ATOM 694 N N . TYR A 1 85 ? 2.670 6.333 8.247 1.00 93.81 85 TYR A N 1
ATOM 695 C CA . TYR A 1 85 ? 3.150 7.413 9.115 1.00 93.81 85 TYR A CA 1
ATOM 696 C C . TYR A 1 85 ? 2.089 7.902 10.108 1.00 93.81 85 TYR A C 1
ATOM 698 O O . TYR A 1 85 ? 2.374 8.092 11.289 1.00 93.81 85 TYR A O 1
ATOM 706 N N . LYS A 1 86 ? 0.847 8.091 9.647 1.00 91.62 86 LYS A N 1
ATOM 707 C CA . LYS A 1 86 ? -0.274 8.530 10.494 1.00 91.62 86 LYS A CA 1
ATOM 708 C C . LYS A 1 86 ? -0.962 7.394 11.248 1.00 91.62 86 LYS A C 1
ATOM 710 O O . LYS A 1 86 ? -1.905 7.665 11.981 1.00 91.62 86 LYS A O 1
ATOM 715 N N . GLN A 1 87 ? -0.515 6.150 11.066 1.00 88.06 87 GLN A N 1
ATOM 716 C CA . GLN A 1 87 ? -1.145 4.956 11.632 1.00 88.06 87 GLN A CA 1
ATOM 717 C C . GLN A 1 87 ? -2.667 4.919 11.403 1.00 88.06 87 GLN A C 1
ATOM 719 O O . GLN A 1 87 ? -3.440 4.608 12.304 1.00 88.06 87 GLN A O 1
ATOM 724 N N . VAL A 1 88 ? -3.095 5.249 10.179 1.00 87.88 88 VAL A N 1
ATOM 725 C CA . VAL A 1 88 ? -4.519 5.340 9.815 1.00 87.88 88 VAL A CA 1
ATOM 726 C C . VAL A 1 88 ? -5.192 3.978 9.971 1.00 87.88 88 VAL A C 1
ATOM 728 O O . VAL A 1 88 ? -4.687 2.980 9.445 1.00 87.88 88 VAL A O 1
ATOM 731 N N . ASP A 1 89 ? -6.342 3.940 10.643 1.00 88.31 89 ASP A N 1
ATOM 732 C CA . ASP A 1 89 ? -7.149 2.729 10.790 1.00 88.31 89 ASP A CA 1
ATOM 733 C C . ASP A 1 89 ? -8.063 2.518 9.574 1.00 88.31 89 ASP A C 1
ATOM 735 O O . ASP A 1 89 ? -9.062 3.221 9.396 1.00 88.31 89 ASP A O 1
ATOM 739 N N . GLY A 1 90 ? -7.758 1.498 8.768 1.00 88.38 90 GLY A N 1
ATOM 740 C CA . GLY A 1 90 ? -8.533 1.162 7.572 1.00 88.38 90 GLY A CA 1
ATOM 741 C C . GLY A 1 90 ? -9.956 0.684 7.831 1.00 88.38 90 GLY A C 1
ATOM 742 O O . GLY A 1 90 ? -10.804 0.781 6.946 1.00 88.38 90 GLY A O 1
ATOM 743 N N . ARG A 1 91 ? -10.273 0.266 9.060 1.00 92.56 91 ARG A N 1
ATOM 744 C CA . ARG A 1 91 ? -11.650 -0.076 9.443 1.00 92.56 91 ARG A CA 1
ATOM 745 C C . ARG A 1 91 ? -12.543 1.164 9.424 1.00 92.56 91 ARG A C 1
ATOM 747 O O . ARG A 1 91 ? -13.704 1.092 9.024 1.00 92.56 91 ARG A O 1
ATOM 754 N N . SER A 1 92 ? -11.993 2.314 9.822 1.00 91.19 92 SER A N 1
ATOM 755 C CA . SER A 1 92 ? -12.718 3.588 9.811 1.00 91.19 92 SER A CA 1
ATOM 756 C C . SER A 1 92 ? -12.940 4.112 8.389 1.00 91.19 92 SER A C 1
ATOM 758 O O . SER A 1 92 ? -14.023 4.623 8.095 1.00 91.19 92 SER A O 1
ATOM 760 N N . ASP A 1 93 ? -11.975 3.893 7.488 1.00 92.94 93 ASP A N 1
ATOM 761 C CA . ASP A 1 93 ? -12.117 4.168 6.055 1.00 92.94 93 ASP A CA 1
ATOM 762 C C . ASP A 1 93 ? -13.237 3.311 5.444 1.00 92.94 93 ASP A C 1
ATOM 764 O O . ASP A 1 93 ? -14.119 3.839 4.769 1.00 92.94 93 ASP A O 1
ATOM 768 N N . PHE A 1 94 ? -13.280 2.008 5.742 1.00 95.06 94 PHE A N 1
ATOM 769 C CA . PHE A 1 94 ? -14.365 1.132 5.286 1.00 95.06 94 PHE A CA 1
ATOM 770 C C . PHE A 1 94 ? -15.741 1.595 5.789 1.00 95.06 94 PHE A C 1
ATOM 772 O O . PHE A 1 94 ? -16.685 1.736 5.008 1.00 95.06 94 PHE A O 1
ATOM 779 N N . ASN A 1 95 ? -15.858 1.884 7.086 1.00 92.94 95 ASN A N 1
ATOM 780 C CA . ASN A 1 95 ? -17.120 2.340 7.666 1.00 92.94 95 ASN A CA 1
ATOM 781 C C . ASN A 1 95 ? -17.569 3.684 7.082 1.00 92.94 95 ASN A C 1
ATOM 783 O O . ASN A 1 95 ? -18.756 3.866 6.817 1.00 92.94 95 ASN A O 1
ATOM 787 N N . SER A 1 96 ? -16.633 4.596 6.813 1.00 93.38 96 SER A N 1
ATOM 788 C CA . SER A 1 96 ? -16.916 5.877 6.157 1.00 93.38 96 SER A CA 1
ATOM 789 C C . SER A 1 96 ? -17.336 5.690 4.699 1.00 93.38 96 SER A C 1
ATOM 791 O O . SER A 1 96 ? -18.283 6.327 4.243 1.00 93.38 96 SER A O 1
ATOM 793 N N . LEU A 1 97 ? -16.704 4.766 3.975 1.00 94.31 97 LEU A N 1
ATOM 794 C CA . LEU A 1 97 ? -17.058 4.443 2.594 1.00 94.31 97 LEU A CA 1
ATOM 795 C C . LEU A 1 97 ? -18.497 3.917 2.474 1.00 94.31 97 LEU A C 1
ATOM 797 O O . LEU A 1 97 ? -19.236 4.313 1.570 1.00 94.31 97 LEU A O 1
ATOM 801 N N . VAL A 1 98 ? -18.903 3.034 3.387 1.00 92.88 98 VAL A N 1
ATOM 802 C CA . VAL A 1 98 ? -20.233 2.409 3.354 1.00 92.88 98 VAL A CA 1
ATOM 803 C C . VAL A 1 98 ? -21.299 3.293 4.011 1.00 92.88 98 VAL A C 1
ATOM 805 O O . VAL A 1 98 ? -22.442 3.303 3.557 1.00 92.88 98 VAL A O 1
ATOM 808 N N . GLY A 1 99 ? -20.946 4.018 5.074 1.00 89.00 99 GLY A N 1
ATOM 809 C CA . GLY A 1 99 ? -21.891 4.711 5.952 1.00 89.00 99 GLY A CA 1
ATOM 810 C C . GLY A 1 99 ? -22.007 6.225 5.763 1.00 89.00 99 GLY A C 1
ATOM 811 O O . GLY A 1 99 ? -23.002 6.792 6.200 1.00 89.00 99 GLY A O 1
ATOM 812 N N . ALA A 1 100 ? -21.042 6.904 5.131 1.00 91.38 100 ALA A N 1
ATOM 813 C CA . ALA A 1 100 ? -21.129 8.356 4.964 1.00 91.38 100 ALA A CA 1
ATOM 814 C C . ALA A 1 100 ? -22.223 8.748 3.959 1.00 91.38 100 ALA A C 1
ATOM 816 O O . ALA A 1 100 ? -22.391 8.102 2.932 1.00 91.38 100 ALA A O 1
ATOM 817 N N . GLU A 1 101 ? -22.927 9.853 4.194 1.00 91.19 101 GLU A N 1
ATOM 818 C CA . GLU A 1 101 ? -23.921 10.364 3.236 1.00 91.19 101 GLU A CA 1
ATOM 819 C C . GLU A 1 101 ? -23.269 11.151 2.089 1.00 91.19 101 GLU A C 1
ATOM 821 O O . GLU A 1 101 ? -23.708 11.093 0.942 1.00 91.19 101 GLU A O 1
ATOM 826 N N . LYS A 1 102 ? -22.182 11.876 2.385 1.00 95.44 102 LYS A N 1
ATOM 827 C CA . LYS A 1 102 ? -21.520 12.771 1.427 1.00 95.44 102 LYS A CA 1
ATOM 828 C C . LYS A 1 102 ? -20.642 11.986 0.436 1.00 95.44 102 LYS A C 1
ATOM 830 O O . LYS A 1 102 ? -19.707 11.310 0.878 1.00 95.44 102 LYS A O 1
ATOM 835 N N . PRO A 1 103 ? -20.833 12.142 -0.892 1.00 93.62 103 PRO A N 1
ATOM 836 C CA . PRO A 1 103 ? -20.035 11.438 -1.903 1.00 93.62 103 PRO A CA 1
ATOM 837 C C . PRO A 1 103 ? -18.528 11.708 -1.821 1.00 93.62 103 PRO A C 1
ATOM 839 O O . PRO A 1 103 ? -17.729 10.810 -2.066 1.00 93.62 103 PRO A O 1
ATOM 842 N N . SER A 1 104 ? -18.126 12.922 -1.434 1.00 94.25 104 SER A N 1
ATOM 843 C CA . SER A 1 104 ? -16.711 13.294 -1.293 1.00 94.25 104 SER A CA 1
ATOM 844 C C . SER A 1 104 ? -15.990 12.492 -0.207 1.00 94.25 104 SER A C 1
ATOM 846 O O . SER A 1 104 ? -14.838 12.096 -0.391 1.00 94.25 104 SER A O 1
ATOM 848 N N . ILE A 1 105 ? -16.676 12.207 0.904 1.00 92.81 105 ILE A N 1
ATOM 849 C CA . ILE A 1 105 ? -16.138 11.388 1.995 1.00 92.81 105 ILE A CA 1
ATOM 850 C C . ILE A 1 105 ? -15.989 9.946 1.511 1.00 92.81 105 ILE A C 1
ATOM 852 O O . ILE A 1 105 ? -14.913 9.374 1.655 1.00 92.81 105 ILE A O 1
ATOM 856 N N . LYS A 1 106 ? -17.013 9.398 0.838 1.00 94.62 106 LYS A N 1
ATOM 857 C CA . LYS A 1 106 ? -16.941 8.051 0.251 1.00 94.62 106 LYS A CA 1
ATOM 858 C C . LYS A 1 106 ? -15.769 7.908 -0.714 1.00 94.62 106 LYS A C 1
ATOM 860 O O . LYS A 1 106 ? -15.002 6.961 -0.599 1.00 94.62 106 LYS A O 1
ATOM 865 N N . ALA A 1 107 ? -15.609 8.856 -1.635 1.00 93.62 107 ALA A N 1
ATOM 866 C CA . ALA A 1 107 ? -14.518 8.830 -2.603 1.00 93.62 107 ALA A CA 1
ATOM 867 C C . ALA A 1 107 ? -13.149 8.846 -1.908 1.00 93.62 107 ALA A C 1
ATOM 869 O O . ALA A 1 107 ? -12.297 8.014 -2.207 1.00 93.62 107 ALA A O 1
ATOM 870 N N . THR A 1 108 ? -12.962 9.737 -0.931 1.00 94.06 108 THR A N 1
ATOM 871 C CA . THR A 1 108 ? -11.699 9.854 -0.186 1.00 94.06 108 THR A CA 1
ATOM 872 C C . THR A 1 108 ? -11.382 8.578 0.595 1.00 94.06 108 THR A C 1
ATOM 874 O O . THR A 1 108 ? -10.271 8.060 0.503 1.00 94.06 108 THR A O 1
ATOM 877 N N . SER A 1 109 ? -12.362 8.024 1.312 1.00 94.12 109 SER A N 1
ATOM 878 C CA . SER A 1 109 ? -12.198 6.762 2.039 1.00 94.12 109 SER A CA 1
ATOM 879 C C . SER A 1 109 ? -11.936 5.581 1.103 1.00 94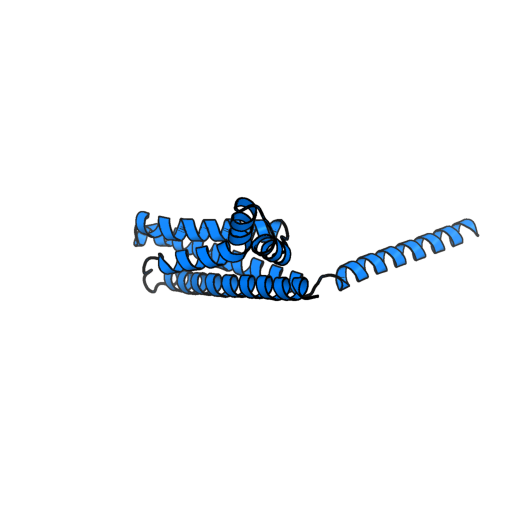.12 109 SER A C 1
ATOM 881 O O . SER A 1 109 ? -11.103 4.731 1.404 1.00 94.12 109 SER A O 1
ATOM 883 N N . GLY A 1 110 ? -12.584 5.551 -0.064 1.00 95.12 110 GLY A N 1
ATOM 884 C CA . GLY A 1 110 ? -12.326 4.556 -1.103 1.00 95.12 110 GLY A CA 1
ATOM 885 C C . GLY A 1 110 ? -10.898 4.638 -1.643 1.00 95.12 110 GLY A C 1
ATOM 886 O O . GLY A 1 110 ? -10.233 3.612 -1.763 1.00 95.12 110 GLY A O 1
ATOM 887 N N . ILE A 1 111 ? -10.392 5.849 -1.897 1.00 95.06 111 ILE A N 1
ATOM 888 C CA . ILE A 1 111 ? -9.003 6.066 -2.323 1.00 95.06 111 ILE A CA 1
ATOM 889 C C . ILE A 1 111 ? -8.029 5.596 -1.244 1.00 95.06 111 ILE A C 1
ATOM 891 O O . ILE A 1 111 ? -7.065 4.908 -1.562 1.00 95.06 111 ILE A O 1
ATOM 895 N N . PHE A 1 112 ? -8.265 5.907 0.031 1.00 94.25 112 PHE A N 1
ATOM 896 C CA . PHE A 1 112 ? -7.365 5.433 1.081 1.00 94.25 112 PHE A CA 1
ATOM 897 C C . PHE A 1 112 ? -7.397 3.911 1.237 1.00 94.25 112 PHE A C 1
ATOM 899 O O . PHE A 1 112 ? -6.336 3.313 1.413 1.00 94.25 112 PHE A O 1
ATOM 906 N N . LEU A 1 113 ? -8.570 3.284 1.117 1.00 95.56 113 LEU A N 1
ATOM 907 C CA . LEU A 1 113 ? -8.760 1.846 1.323 1.00 95.56 113 LEU A CA 1
ATOM 908 C C . LEU A 1 113 ? -8.273 0.981 0.147 1.00 95.56 113 LEU A C 1
ATOM 910 O O . LEU A 1 113 ? -7.650 -0.059 0.361 1.00 95.56 113 LEU A O 1
ATOM 914 N N . PHE A 1 114 ? -8.543 1.405 -1.090 1.00 97.00 114 PHE A N 1
ATOM 915 C CA . PHE A 1 114 ? -8.251 0.635 -2.309 1.00 97.00 114 PHE A CA 1
ATOM 916 C C . PHE A 1 114 ? -7.124 1.229 -3.154 1.00 97.00 114 PHE A C 1
ATOM 918 O O . PHE A 1 114 ? -6.558 0.534 -3.994 1.00 97.00 114 PHE A O 1
ATOM 925 N N . GLY A 1 115 ? -6.793 2.507 -2.972 1.00 95.88 115 GLY A N 1
ATOM 926 C CA . GLY A 1 115 ? -5.921 3.236 -3.889 1.00 95.88 115 GLY A CA 1
ATOM 927 C C . GLY A 1 115 ? -4.502 2.689 -3.952 1.00 95.88 115 GLY A C 1
ATOM 928 O O . GLY A 1 115 ? -3.943 2.630 -5.040 1.00 95.88 115 GLY A O 1
ATOM 929 N N . SER A 1 116 ? -3.930 2.223 -2.836 1.00 95.62 116 SER A N 1
ATOM 930 C CA . SER A 1 116 ? -2.597 1.603 -2.856 1.00 95.62 116 SER A CA 1
ATOM 931 C C . SER A 1 116 ? -2.573 0.331 -3.705 1.00 95.62 116 SER A C 1
ATOM 933 O O . SER A 1 116 ? -1.687 0.176 -4.537 1.00 95.62 116 SER A O 1
ATOM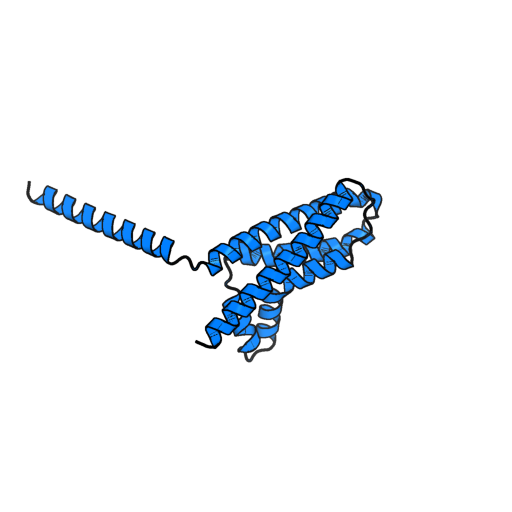 935 N N . PHE A 1 117 ? -3.570 -0.543 -3.551 1.00 97.62 117 PHE A N 1
ATOM 936 C CA . PHE A 1 117 ? -3.731 -1.744 -4.369 1.00 97.62 117 PHE A CA 1
ATOM 937 C C . PHE A 1 117 ? -3.955 -1.400 -5.847 1.00 97.62 117 PHE A C 1
ATOM 939 O O . PHE A 1 117 ? -3.253 -1.925 -6.710 1.00 97.62 117 PHE A O 1
ATOM 946 N N . LEU A 1 118 ? -4.892 -0.494 -6.143 1.00 97.81 118 LEU A N 1
ATOM 947 C CA . LEU A 1 118 ? -5.224 -0.117 -7.518 1.00 97.81 118 LEU A CA 1
ATOM 948 C C . LEU A 1 118 ? -4.041 0.543 -8.229 1.00 97.81 118 LEU A C 1
ATOM 950 O O . LEU A 1 118 ? -3.761 0.213 -9.377 1.00 97.81 118 LEU A O 1
ATOM 954 N N . PHE A 1 119 ? -3.310 1.430 -7.555 1.00 97.69 119 PHE A N 1
ATOM 955 C CA . PHE A 1 119 ? -2.119 2.041 -8.132 1.00 97.69 119 PHE A CA 1
ATOM 956 C C . PHE A 1 119 ? -0.971 1.047 -8.299 1.00 97.69 119 PHE A C 1
ATOM 958 O O . PHE A 1 119 ? -0.321 1.077 -9.339 1.00 97.69 119 PHE A O 1
ATOM 965 N N . SER A 1 120 ? -0.752 0.124 -7.358 1.00 97.50 120 SER A N 1
ATOM 966 C CA . SER A 1 120 ? 0.207 -0.969 -7.562 1.00 97.50 120 SER A CA 1
ATOM 967 C C . SER A 1 120 ? -0.156 -1.821 -8.783 1.00 97.50 120 SER A C 1
ATOM 969 O O . SER A 1 120 ? 0.719 -2.158 -9.576 1.00 97.50 120 SER A O 1
ATOM 971 N N . LEU A 1 121 ? -1.442 -2.134 -8.972 1.00 97.38 121 LEU A N 1
ATOM 972 C CA . LEU A 1 121 ? -1.917 -2.923 -10.110 1.00 97.38 121 LEU A CA 1
ATOM 973 C C . LEU A 1 121 ? -1.724 -2.178 -11.437 1.00 97.38 121 LEU A C 1
ATOM 975 O O . LEU A 1 121 ? -1.239 -2.756 -12.407 1.00 97.38 121 LEU A O 1
ATOM 979 N N . LEU A 1 122 ? -2.063 -0.888 -11.473 1.00 96.88 122 LEU A N 1
ATOM 980 C CA . LEU A 1 122 ? -1.863 -0.043 -12.652 1.00 96.88 122 LEU A CA 1
ATOM 981 C C . LEU A 1 122 ? -0.379 0.133 -12.978 1.00 96.88 122 LEU A C 1
ATOM 983 O O . LEU A 1 122 ? -0.007 0.069 -14.147 1.00 96.88 122 LEU A O 1
ATOM 987 N N . ALA A 1 123 ? 0.477 0.294 -11.967 1.00 95.06 123 ALA A N 1
ATOM 988 C CA . ALA A 1 123 ? 1.923 0.332 -12.148 1.00 95.06 123 ALA A CA 1
ATOM 989 C C . ALA A 1 123 ? 2.451 -0.963 -12.772 1.00 95.06 123 ALA A C 1
ATOM 991 O O . ALA A 1 123 ? 3.256 -0.902 -13.694 1.00 95.06 123 ALA A O 1
ATOM 992 N N . GLN A 1 124 ? 1.979 -2.122 -12.304 1.00 94.31 124 GLN A N 1
ATOM 993 C CA . GLN A 1 124 ? 2.370 -3.411 -12.864 1.00 94.31 124 GLN A CA 1
ATOM 994 C C . GLN A 1 124 ? 1.889 -3.578 -14.310 1.00 94.31 124 GLN A C 1
ATOM 996 O O . GLN A 1 124 ? 2.646 -4.043 -15.153 1.00 94.31 124 GLN A O 1
ATOM 1001 N N . TRP A 1 125 ? 0.645 -3.198 -14.604 1.00 94.38 125 TRP A N 1
ATOM 1002 C CA . TRP A 1 125 ? 0.060 -3.371 -15.935 1.00 94.38 125 TRP A CA 1
ATOM 1003 C C . TRP A 1 125 ? 0.655 -2.416 -16.979 1.00 94.38 125 TRP A C 1
ATOM 1005 O O . TRP A 1 125 ? 0.789 -2.769 -18.145 1.00 94.38 125 TRP A O 1
ATOM 1015 N N . THR A 1 126 ? 1.029 -1.205 -16.569 1.00 92.81 126 THR A N 1
ATOM 1016 C CA . THR A 1 126 ? 1.632 -0.203 -17.464 1.00 92.81 126 THR A CA 1
ATOM 1017 C C . THR A 1 126 ? 3.155 -0.262 -17.505 1.00 92.81 126 THR A C 1
ATOM 1019 O O . THR A 1 126 ? 3.777 0.555 -18.184 1.00 92.81 126 THR A O 1
ATOM 1022 N N . ALA A 1 127 ? 3.763 -1.200 -16.778 1.00 89.56 127 ALA A N 1
ATOM 1023 C CA . ALA A 1 127 ? 5.201 -1.368 -16.784 1.00 89.56 127 ALA A CA 1
ATOM 1024 C C . ALA A 1 127 ? 5.690 -1.812 -18.168 1.00 89.56 127 ALA A C 1
ATOM 1026 O O . ALA A 1 127 ? 5.089 -2.712 -18.759 1.00 89.56 127 ALA A O 1
ATOM 1027 N N . PRO A 1 128 ? 6.778 -1.220 -18.684 1.00 85.94 128 PRO A N 1
ATOM 1028 C CA . PRO A 1 128 ? 7.407 -1.740 -19.882 1.00 85.94 128 PRO A CA 1
ATOM 1029 C C . PRO A 1 128 ? 8.044 -3.103 -19.600 1.00 85.94 128 PRO A C 1
ATOM 1031 O O . PRO A 1 128 ? 8.457 -3.385 -18.471 1.00 85.94 128 PRO A O 1
ATOM 1034 N N . ASP A 1 129 ? 8.192 -3.909 -20.648 1.00 83.56 129 ASP A N 1
ATOM 1035 C CA . ASP A 1 129 ? 9.012 -5.111 -20.584 1.00 83.56 129 ASP A CA 1
ATOM 1036 C C . ASP A 1 129 ? 10.468 -4.697 -20.349 1.00 83.56 129 ASP A C 1
ATOM 1038 O O . ASP A 1 129 ? 11.140 -4.149 -21.224 1.00 83.56 129 ASP A O 1
ATOM 1042 N N . LEU A 1 130 ? 10.933 -4.900 -19.118 1.00 82.25 130 LEU A N 1
ATOM 1043 C CA . LEU A 1 130 ? 12.335 -4.739 -18.765 1.00 82.25 130 LEU A CA 1
ATOM 1044 C C . LEU A 1 130 ? 13.063 -6.022 -19.166 1.00 82.25 130 LEU A C 1
ATOM 1046 O O . LEU A 1 130 ? 12.654 -7.110 -18.752 1.00 82.25 130 LEU A O 1
ATOM 1050 N N . ASP A 1 131 ? 14.144 -5.890 -19.938 1.00 74.62 131 ASP A N 1
ATOM 1051 C CA . ASP A 1 131 ? 14.996 -7.019 -20.316 1.00 74.62 131 ASP A CA 1
ATOM 1052 C C . ASP A 1 131 ? 15.378 -7.853 -19.083 1.00 74.62 131 ASP A C 1
ATOM 1054 O O . ASP A 1 131 ? 15.525 -7.325 -17.975 1.00 74.62 131 ASP A O 1
ATOM 1058 N N . SER A 1 132 ? 15.583 -9.162 -19.279 1.00 66.69 132 SER A N 1
ATOM 1059 C CA . SER A 1 132 ? 15.821 -10.190 -18.246 1.00 66.69 132 SER A CA 1
ATOM 1060 C C . SER A 1 132 ? 17.150 -10.064 -17.468 1.00 66.69 132 SER A C 1
ATOM 1062 O O . SER A 1 132 ? 17.735 -11.049 -17.018 1.00 66.69 132 SER A O 1
ATOM 1064 N N . SER A 1 133 ? 17.633 -8.839 -17.289 1.00 84.56 133 SER A N 1
ATOM 1065 C CA . SER A 1 133 ? 18.674 -8.445 -16.352 1.00 84.56 133 SER A CA 1
ATOM 1066 C C . SER A 1 133 ? 18.197 -8.544 -14.893 1.00 84.56 133 SER A C 1
ATOM 1068 O O . SER A 1 133 ? 17.012 -8.702 -14.588 1.00 84.56 133 SER A O 1
ATOM 1070 N N . ILE A 1 134 ? 19.136 -8.389 -13.954 1.00 88.31 134 ILE A N 1
ATOM 1071 C CA . ILE A 1 134 ? 18.841 -8.313 -12.513 1.00 88.31 134 ILE A CA 1
ATOM 1072 C C . ILE A 1 134 ? 17.818 -7.201 -12.211 1.00 88.31 134 ILE A C 1
ATOM 1074 O O . ILE A 1 134 ? 16.999 -7.356 -11.308 1.00 88.31 134 ILE A O 1
ATOM 1078 N N . ILE A 1 135 ? 17.828 -6.104 -12.977 1.00 89.44 135 ILE A N 1
ATOM 1079 C CA . ILE A 1 135 ? 16.904 -4.979 -12.789 1.00 89.44 135 ILE A CA 1
ATOM 1080 C C . ILE A 1 135 ? 15.472 -5.398 -13.137 1.00 89.44 135 ILE A C 1
ATOM 1082 O O . ILE A 1 135 ? 14.564 -5.154 -12.341 1.00 89.44 135 ILE A O 1
ATOM 1086 N N . GLY A 1 136 ? 15.283 -6.098 -14.261 1.00 88.62 136 GLY A N 1
ATOM 1087 C CA . GLY A 1 136 ? 13.984 -6.644 -14.656 1.00 88.62 136 GLY A CA 1
ATOM 1088 C C . GLY A 1 136 ? 13.439 -7.649 -13.639 1.00 88.62 136 GLY A C 1
ATOM 1089 O O . GLY A 1 136 ? 12.270 -7.575 -13.263 1.00 88.62 136 GLY A O 1
ATOM 1090 N N . LEU A 1 137 ? 14.296 -8.525 -13.096 1.00 90.94 137 LEU A N 1
ATOM 1091 C CA . LEU A 1 137 ? 13.907 -9.465 -12.036 1.00 90.94 137 LEU A CA 1
ATOM 1092 C C . LEU A 1 137 ? 13.467 -8.742 -10.751 1.00 90.94 137 LEU A C 1
ATOM 1094 O O . LEU A 1 137 ? 12.422 -9.066 -10.185 1.00 90.94 137 LEU A O 1
ATOM 1098 N N . LEU A 1 138 ? 14.251 -7.765 -10.282 1.00 93.75 138 LEU A N 1
ATOM 1099 C CA . LEU A 1 138 ? 13.939 -6.997 -9.072 1.00 93.75 138 LEU A CA 1
ATOM 1100 C C . LEU A 1 138 ? 12.655 -6.185 -9.235 1.00 93.75 138 LEU A C 1
ATOM 1102 O O . LEU A 1 138 ? 11.830 -6.151 -8.318 1.00 93.75 138 LEU A O 1
ATOM 1106 N N . PHE A 1 139 ? 12.458 -5.563 -10.398 1.00 92.81 139 PHE A N 1
ATOM 1107 C CA . PHE A 1 139 ? 11.219 -4.866 -10.712 1.00 92.81 139 PHE A CA 1
ATOM 1108 C C . PHE A 1 139 ? 10.035 -5.836 -10.734 1.00 92.81 139 PHE A C 1
ATOM 1110 O O . PHE A 1 139 ? 9.043 -5.604 -10.049 1.00 92.81 139 PHE A O 1
ATOM 1117 N N . GLY A 1 140 ? 10.157 -6.962 -11.441 1.00 92.00 140 GLY A N 1
ATOM 1118 C CA . GLY A 1 140 ? 9.111 -7.977 -11.527 1.00 92.00 140 GLY A CA 1
ATOM 1119 C C . GLY A 1 140 ? 8.684 -8.480 -10.148 1.00 92.00 140 GLY A C 1
ATOM 1120 O O . GLY A 1 140 ? 7.498 -8.433 -9.819 1.00 92.00 140 GLY A O 1
ATOM 1121 N N . LEU A 1 141 ? 9.639 -8.888 -9.308 1.00 94.31 141 LEU A N 1
ATOM 1122 C CA . LEU A 1 141 ? 9.361 -9.368 -7.950 1.00 94.31 141 LEU A CA 1
ATOM 1123 C C . LEU A 1 141 ? 8.746 -8.282 -7.064 1.00 94.31 141 LEU A C 1
ATOM 1125 O O . LEU A 1 141 ? 7.756 -8.539 -6.380 1.00 94.31 141 LEU A O 1
ATOM 1129 N N . SER A 1 142 ? 9.309 -7.073 -7.072 1.00 95.94 142 SER A N 1
ATOM 1130 C CA . SER A 1 142 ? 8.822 -5.976 -6.228 1.00 95.94 142 SER A CA 1
ATOM 1131 C C . SER A 1 142 ? 7.436 -5.479 -6.649 1.00 95.94 142 SER A C 1
ATOM 1133 O O . SER A 1 142 ? 6.594 -5.224 -5.789 1.00 95.94 142 SER A O 1
ATOM 1135 N N . SER A 1 143 ? 7.163 -5.423 -7.952 1.00 94.50 143 SER A N 1
ATOM 1136 C CA . SER A 1 143 ? 5.864 -5.056 -8.517 1.00 94.50 143 SER A CA 1
ATOM 1137 C C . SER A 1 143 ? 4.781 -6.077 -8.143 1.00 94.50 143 SER A C 1
ATOM 1139 O O . SER A 1 143 ? 3.773 -5.709 -7.537 1.00 94.50 143 SER A O 1
ATOM 1141 N N . HIS A 1 144 ? 5.037 -7.377 -8.353 1.00 95.88 144 HIS A N 1
ATOM 1142 C CA . HIS A 1 144 ? 4.107 -8.440 -7.949 1.00 95.88 144 HIS A CA 1
ATOM 1143 C C . HIS A 1 144 ? 3.881 -8.465 -6.434 1.00 95.88 144 HIS A C 1
ATOM 1145 O O . HIS A 1 144 ? 2.741 -8.553 -5.974 1.00 95.88 144 HIS A O 1
ATOM 1151 N N . ALA A 1 145 ? 4.954 -8.357 -5.641 1.00 97.25 145 ALA A N 1
ATOM 1152 C CA . ALA A 1 145 ? 4.848 -8.304 -4.187 1.00 97.25 145 ALA A CA 1
ATOM 1153 C C . ALA A 1 145 ? 4.006 -7.104 -3.735 1.00 97.25 145 ALA A C 1
ATOM 1155 O O . ALA A 1 145 ? 3.143 -7.254 -2.877 1.00 97.25 145 ALA A O 1
ATOM 1156 N N . SER A 1 146 ? 4.203 -5.931 -4.342 1.00 97.31 146 SER A N 1
ATOM 1157 C CA . SER A 1 146 ? 3.432 -4.720 -4.051 1.00 97.31 146 SER A CA 1
ATOM 1158 C C . SER A 1 146 ? 1.934 -4.906 -4.316 1.00 97.31 146 SER A C 1
ATOM 1160 O O . SER A 1 146 ? 1.115 -4.533 -3.475 1.00 97.31 146 SER A O 1
ATOM 1162 N N . VAL A 1 147 ? 1.558 -5.536 -5.435 1.00 98.00 147 VAL A N 1
ATOM 1163 C CA . VAL A 1 147 ? 0.151 -5.838 -5.747 1.00 98.00 147 VAL A CA 1
ATOM 1164 C C . VAL A 1 147 ? -0.447 -6.818 -4.744 1.00 98.00 147 VAL A C 1
ATOM 1166 O O . VAL A 1 147 ? -1.523 -6.557 -4.204 1.00 98.00 147 VAL A O 1
ATOM 1169 N N . ILE A 1 148 ? 0.256 -7.914 -4.447 1.00 97.94 148 ILE A N 1
ATOM 1170 C CA . ILE A 1 148 ? -0.214 -8.933 -3.499 1.00 97.94 148 ILE A CA 1
ATOM 1171 C C . ILE A 1 148 ? -0.374 -8.332 -2.100 1.00 97.94 148 ILE A C 1
ATOM 1173 O O . ILE A 1 148 ? -1.419 -8.497 -1.475 1.00 97.94 148 ILE A O 1
ATOM 1177 N N . ILE A 1 149 ? 0.632 -7.604 -1.609 1.00 97.62 149 ILE A N 1
ATOM 1178 C CA . ILE A 1 149 ? 0.589 -6.978 -0.284 1.00 97.62 149 ILE A CA 1
ATOM 1179 C C . ILE A 1 149 ? -0.535 -5.941 -0.220 1.00 97.62 149 ILE A C 1
ATOM 1181 O O . ILE A 1 149 ? -1.285 -5.931 0.757 1.00 97.62 149 ILE A O 1
ATOM 1185 N N . GLY A 1 150 ? -0.693 -5.112 -1.258 1.00 96.75 150 GLY A N 1
ATOM 1186 C CA . GLY A 1 150 ? -1.793 -4.154 -1.360 1.00 96.75 150 GLY A CA 1
ATOM 1187 C C . GLY A 1 150 ? -3.158 -4.838 -1.282 1.00 96.75 150 GLY A C 1
ATOM 1188 O O . GLY A 1 150 ? -3.991 -4.446 -0.467 1.00 96.75 150 GLY A O 1
ATOM 1189 N N . ALA A 1 151 ? -3.360 -5.908 -2.056 1.00 97.56 151 ALA A N 1
ATOM 1190 C CA . ALA A 1 151 ? -4.595 -6.689 -2.043 1.00 97.56 151 ALA A CA 1
ATOM 1191 C C . ALA A 1 151 ? -4.878 -7.302 -0.662 1.00 97.56 151 ALA A C 1
ATOM 1193 O O . ALA A 1 151 ? -6.002 -7.217 -0.167 1.00 97.56 151 ALA A O 1
ATOM 1194 N N . VAL A 1 152 ? -3.861 -7.878 -0.013 1.00 97.38 152 VAL A N 1
ATOM 1195 C CA . VAL A 1 152 ? -3.983 -8.467 1.330 1.00 97.38 152 VAL A CA 1
ATOM 1196 C C . VAL A 1 152 ? -4.303 -7.399 2.377 1.00 97.38 152 VAL A C 1
ATOM 1198 O O . VAL A 1 152 ? -5.190 -7.615 3.201 1.00 97.38 152 VAL A O 1
ATOM 1201 N N . CYS A 1 153 ? -3.646 -6.233 2.336 1.00 95.44 153 CYS A N 1
ATOM 1202 C CA . CYS A 1 153 ? -3.957 -5.115 3.233 1.00 95.44 153 CYS A CA 1
ATOM 1203 C C . CYS A 1 153 ? -5.420 -4.699 3.098 1.00 95.44 153 CYS A C 1
ATOM 1205 O O . CYS A 1 153 ? -6.144 -4.663 4.091 1.00 95.44 153 CYS A O 1
ATOM 1207 N N . THR A 1 154 ? -5.868 -4.441 1.868 1.00 95.88 15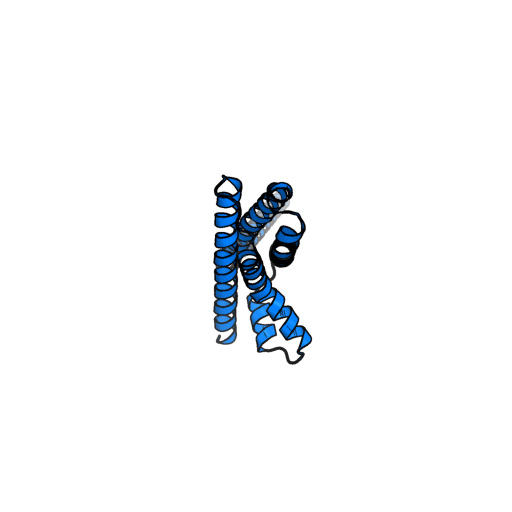4 THR A N 1
ATOM 1208 C CA . THR A 1 154 ? -7.254 -4.062 1.588 1.00 95.88 154 THR A CA 1
ATOM 1209 C C . THR A 1 154 ? -8.232 -5.142 2.057 1.00 95.88 154 THR A C 1
ATOM 1211 O O . THR A 1 154 ? -9.228 -4.817 2.699 1.00 95.88 154 THR A O 1
ATOM 1214 N N . ALA A 1 155 ? -7.950 -6.422 1.799 1.00 96.50 155 ALA A N 1
ATOM 1215 C CA . ALA A 1 155 ? -8.812 -7.525 2.221 1.00 96.50 1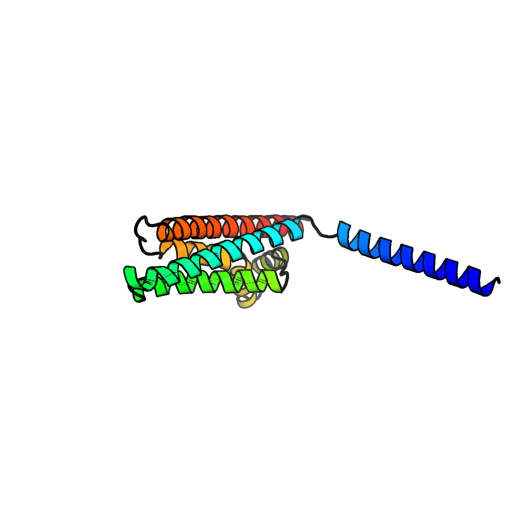55 ALA A CA 1
ATOM 1216 C C . ALA A 1 155 ? -8.955 -7.603 3.750 1.00 96.50 155 ALA A C 1
ATOM 1218 O O . ALA A 1 155 ? -10.070 -7.750 4.249 1.00 96.50 155 ALA A O 1
ATOM 1219 N N . ILE A 1 156 ? -7.852 -7.459 4.494 1.00 95.00 156 ILE A N 1
ATOM 1220 C CA . ILE A 1 156 ? -7.869 -7.461 5.964 1.00 95.00 156 ILE A CA 1
ATOM 1221 C C . ILE A 1 156 ? -8.638 -6.248 6.500 1.00 95.00 156 ILE A C 1
ATOM 1223 O O . ILE A 1 156 ? -9.474 -6.401 7.389 1.00 95.00 156 ILE A O 1
ATOM 1227 N N . GLU A 1 157 ? -8.388 -5.051 5.961 1.00 94.19 157 GLU A N 1
ATOM 1228 C CA . GLU A 1 157 ? -9.057 -3.815 6.391 1.00 94.19 157 GLU A CA 1
ATOM 1229 C C . GLU A 1 157 ? -10.572 -3.869 6.142 1.00 94.19 157 GLU A C 1
ATOM 1231 O O . GLU A 1 157 ? -11.356 -3.503 7.020 1.00 94.19 157 GLU A O 1
ATOM 1236 N N . VAL A 1 158 ? -10.995 -4.389 4.985 1.00 95.50 158 VAL A N 1
ATOM 1237 C CA . VAL A 1 158 ? -12.412 -4.619 4.664 1.00 95.50 158 VAL A CA 1
ATOM 1238 C C . VAL A 1 158 ? -13.017 -5.672 5.592 1.00 95.50 158 VAL A C 1
ATOM 1240 O O . VAL A 1 158 ? -14.089 -5.444 6.149 1.00 95.50 158 VAL A O 1
ATOM 1243 N N . TYR A 1 159 ? -12.344 -6.807 5.792 1.00 94.81 159 TYR A N 1
ATOM 1244 C CA . TYR A 1 159 ? -12.834 -7.885 6.654 1.00 94.81 159 TYR A CA 1
ATOM 1245 C C . TYR A 1 159 ? -13.039 -7.419 8.102 1.00 94.81 159 TYR A C 1
ATOM 1247 O O . TYR A 1 159 ? -14.116 -7.611 8.671 1.00 94.81 159 TYR A O 1
ATOM 1255 N N . GLU A 1 160 ? -12.040 -6.760 8.694 1.00 92.12 160 GLU A N 1
ATOM 1256 C CA . GLU A 1 160 ? -12.159 -6.232 10.055 1.00 92.12 160 GLU A CA 1
ATOM 1257 C C . GLU A 1 160 ? -13.166 -5.073 10.132 1.00 92.12 160 GLU A C 1
ATOM 1259 O O . GLU A 1 160 ? -13.876 -4.948 11.129 1.00 92.12 160 GLU A O 1
ATOM 1264 N N . GLY A 1 161 ? -13.309 -4.271 9.071 1.00 91.62 161 GLY A N 1
ATOM 1265 C CA . GLY A 1 161 ? -14.360 -3.257 8.964 1.00 91.62 161 GLY A CA 1
ATOM 1266 C C . GLY A 1 161 ? -15.770 -3.859 9.003 1.00 91.62 161 GLY A C 1
ATOM 1267 O O . GLY A 1 161 ? -16.607 -3.424 9.794 1.00 91.62 161 GLY A O 1
ATOM 1268 N N . ILE A 1 162 ? -16.024 -4.911 8.215 1.00 93.00 162 ILE A N 1
ATOM 1269 C CA . ILE A 1 162 ? -17.300 -5.649 8.212 1.00 93.00 162 ILE A CA 1
ATOM 1270 C C . ILE A 1 162 ? -17.577 -6.248 9.593 1.00 93.00 162 ILE A C 1
ATOM 1272 O O . ILE A 1 162 ? -18.679 -6.113 10.126 1.00 93.00 162 ILE A O 1
ATOM 1276 N N . LYS A 1 163 ? -16.572 -6.893 10.190 1.00 90.19 163 LYS A N 1
ATOM 1277 C CA . LYS A 1 163 ? -16.681 -7.519 11.510 1.00 90.19 163 LYS A CA 1
ATOM 1278 C C . LYS A 1 163 ? -17.001 -6.510 12.610 1.00 90.19 163 LYS A C 1
ATOM 1280 O O . LYS A 1 163 ? -17.780 -6.840 13.497 1.00 90.19 163 LYS A O 1
ATOM 1285 N N . LEU A 1 164 ? -16.434 -5.303 12.562 1.00 86.06 164 LEU A N 1
ATOM 1286 C CA . LEU A 1 164 ? -16.777 -4.236 13.505 1.00 86.06 164 LEU A CA 1
ATOM 1287 C C . LEU A 1 164 ? -18.189 -3.692 13.294 1.00 86.06 164 LEU A C 1
ATOM 1289 O O . LEU A 1 164 ? -18.848 -3.369 14.271 1.00 86.06 164 LEU A O 1
ATOM 1293 N N . LYS A 1 165 ? -18.659 -3.596 12.048 1.00 83.06 165 LYS A N 1
ATOM 1294 C CA . LYS A 1 165 ? -20.009 -3.104 11.747 1.00 83.06 165 LYS A CA 1
ATOM 1295 C C . LYS A 1 165 ? -21.116 -4.073 12.185 1.00 83.06 165 LYS A C 1
ATOM 1297 O O . LYS A 1 165 ? -22.218 -3.633 12.492 1.00 83.06 165 LYS A O 1
ATOM 1302 N N . ASN A 1 166 ? -20.831 -5.374 12.175 1.00 78.06 166 ASN A N 1
ATOM 1303 C CA . ASN A 1 166 ? -21.787 -6.433 12.518 1.00 78.06 166 ASN A CA 1
ATOM 1304 C C . ASN A 1 166 ? -21.763 -6.839 14.008 1.00 78.06 166 ASN A C 1
ATOM 1306 O O . ASN A 1 166 ? -22.449 -7.792 14.375 1.00 78.06 166 ASN A O 1
ATOM 1310 N N . ARG A 1 167 ? -20.947 -6.179 14.837 1.00 69.19 167 ARG A N 1
ATOM 1311 C CA . ARG A 1 167 ? -20.928 -6.337 16.299 1.00 69.19 167 ARG A CA 1
ATOM 1312 C C . ARG A 1 167 ? -21.780 -5.262 16.952 1.00 69.19 167 ARG A C 1
ATOM 1314 O O . ARG A 1 167 ? -22.425 -5.606 17.963 1.00 69.19 167 ARG A O 1
#

Secondary structure (DSSP, 8-state):
-HHHHHHHHHHHHHHHHHHHHHHHHHHTS-HHHHHHHHHHHHHHHHHHHHHHHHHHHHHHH-HHHHHHHHHHHHHHHHHHHHHHHTT--HHHHHHHHHH-SSHHHHHHHHHHHHHHHHHHHHHHHT-----TTHHHHHHHHHHHHHHHHHHHHHHHHHHHHHHHHT-

Foldseek 3Di:
DVVVVVVVVVVVVVVVVVVVVVVVVVVPCPPLLVVLLVLLVLLLVLLVLLLVLLVVCCVPPPVVLSVQLNVLSVQLNVLSVVCNVVVPQLLVLLCQLVPPPDVVSVVVSCCSLQVNLVSLVRSQVSHDQDPPPPSNVSNNVSSVSNNVSSVVSSVSSNVVSVVVVVD

pLDDT: mean 89.49, std 9.26, range [53.12, 98.0]

Organism: NCBI:txid189291